Protein AF-A0A1Y1Y924-F1 (afdb_monomer)

Secondary structure (DSSP, 8-state):
--------S---HHHHHHHHHHHTGGGG----HHHHHHHHIIIIIHHHHHHHHHHHHHT----SSSSS----S-------

pLDDT: mean 79.36, std 18.45, range [46.19, 97.31]

InterPro domains:
  IPR009866 NADH:ubiquinone oxidoreductase, subunit NDUFB4 [PF07225] (6-61)

Mean predicted aligned error: 13.31 Å

Solvent-accessible surface area (backbone atoms only — not comparable to full-atom values): 5401 Å² total; per-residue (Å²): 137,92,74,84,86,74,80,79,70,84,83,51,71,68,57,56,49,53,53,49,50,66,73,48,44,75,81,74,61,72,94,40,75,68,54,47,54,48,50,46,42,63,70,42,50,46,54,52,51,50,52,53,49,47,58,69,46,65,78,51,62,88,75,78,90,77,80,93,79,73,90,72,88,80,73,80,78,83,82,128

Sequence (80 aa):
MAGHNDHSLIHDPAIDRWATMRETTYQHFRWTRRTVSLSVLYLVAIPVGLTYLAYKTHDKDFEGKGNGFTWRRDVPEKKQ

Organism: NCBI:txid1314790

Structure (mmCIF, N/CA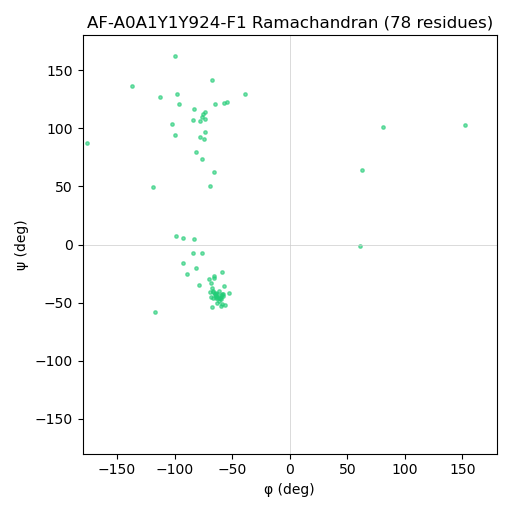/C/O backbone):
data_AF-A0A1Y1Y924-F1
#
_entry.id   AF-A0A1Y1Y924-F1
#
loop_
_atom_site.group_PDB
_atom_site.id
_atom_site.type_symbol
_atom_site.label_atom_id
_atom_site.label_alt_id
_atom_site.label_comp_id
_atom_site.label_asym_id
_atom_site.label_entity_id
_atom_site.label_seq_id
_atom_site.pdbx_PDB_ins_code
_atom_site.Cartn_x
_atom_site.Cartn_y
_atom_site.Cartn_z
_atom_site.occupancy
_atom_site.B_iso_or_equiv
_atom_site.auth_seq_id
_atom_site.auth_comp_id
_atom_site.auth_asym_id
_atom_site.auth_atom_id
_atom_site.pdbx_PDB_model_num
ATOM 1 N N . MET A 1 1 ? -4.869 3.208 -40.618 1.00 46.19 1 MET A N 1
ATOM 2 C CA . MET A 1 1 ? -4.441 4.434 -39.918 1.00 46.19 1 MET A CA 1
ATOM 3 C C . MET A 1 1 ? -3.146 4.900 -40.567 1.00 46.19 1 MET A C 1
ATOM 5 O O . MET A 1 1 ? -2.113 4.304 -40.305 1.00 46.19 1 MET A O 1
ATOM 9 N N . ALA A 1 2 ? -3.216 5.855 -41.496 1.00 56.38 2 ALA A N 1
ATOM 10 C CA . ALA A 1 2 ? -2.039 6.444 -42.135 1.00 56.38 2 ALA A CA 1
ATOM 11 C C . ALA A 1 2 ? -1.754 7.779 -41.435 1.00 56.38 2 ALA A C 1
ATOM 13 O O . ALA A 1 2 ? -2.405 8.778 -41.724 1.00 56.38 2 ALA A O 1
ATOM 14 N N . GLY A 1 3 ? -0.871 7.745 -40.437 1.00 61.31 3 GLY A N 1
ATOM 15 C CA . GLY A 1 3 ? -0.409 8.920 -39.703 1.00 61.31 3 GLY A CA 1
ATOM 16 C C . GLY A 1 3 ? 0.933 9.383 -40.255 1.00 61.31 3 GLY A C 1
ATOM 17 O O . GLY A 1 3 ? 1.840 8.577 -40.436 1.00 61.31 3 GLY A O 1
ATOM 18 N N . HIS A 1 4 ? 1.015 10.672 -40.558 1.00 62.50 4 HIS A N 1
ATOM 19 C CA . HIS A 1 4 ? 2.217 11.399 -40.947 1.00 62.50 4 HIS A CA 1
ATOM 20 C C . HIS A 1 4 ? 3.315 11.201 -39.884 1.00 62.50 4 HIS A C 1
ATOM 22 O O . HIS A 1 4 ? 3.077 11.446 -38.703 1.00 62.50 4 HIS A O 1
ATOM 28 N N . ASN A 1 5 ? 4.480 10.684 -40.293 1.00 62.69 5 ASN A N 1
ATOM 29 C CA . ASN A 1 5 ? 5.606 10.380 -39.405 1.00 62.69 5 ASN A CA 1
ATOM 30 C C . ASN A 1 5 ? 6.343 11.667 -39.004 1.00 62.69 5 ASN A C 1
ATOM 32 O O . ASN A 1 5 ? 7.450 11.931 -39.472 1.00 62.69 5 ASN A O 1
ATOM 36 N N . ASP A 1 6 ? 5.731 12.462 -38.131 1.00 61.16 6 ASP A N 1
ATOM 37 C CA . ASP A 1 6 ? 6.433 13.532 -37.433 1.00 61.16 6 ASP A CA 1
ATOM 38 C C . ASP A 1 6 ? 7.256 12.911 -36.303 1.00 61.16 6 ASP A C 1
ATOM 40 O O . ASP A 1 6 ? 6.777 12.709 -35.187 1.00 61.16 6 ASP A O 1
ATOM 44 N N . HIS A 1 7 ? 8.520 12.595 -36.587 1.00 65.69 7 HIS A N 1
ATOM 45 C CA . HIS A 1 7 ? 9.526 12.209 -35.591 1.00 65.69 7 HIS A CA 1
ATOM 46 C C . HIS A 1 7 ? 9.926 13.409 -34.701 1.00 65.69 7 HIS A C 1
ATOM 48 O O . HIS A 1 7 ? 11.103 13.730 -34.564 1.00 65.69 7 HIS A O 1
ATOM 54 N N . SER A 1 8 ? 8.947 14.124 -34.138 1.00 70.31 8 SER A N 1
ATOM 55 C CA . SER A 1 8 ? 9.156 15.321 -33.313 1.00 70.31 8 SER A CA 1
ATOM 56 C C . SER A 1 8 ? 9.512 14.990 -31.862 1.00 70.31 8 SER A C 1
ATOM 58 O O . SER A 1 8 ? 10.103 15.817 -31.167 1.00 70.31 8 SER A O 1
ATOM 60 N N . LEU A 1 9 ? 9.195 13.773 -31.409 1.00 77.69 9 LEU A N 1
ATOM 61 C CA . LEU A 1 9 ? 9.576 13.268 -30.096 1.00 77.69 9 LEU A CA 1
A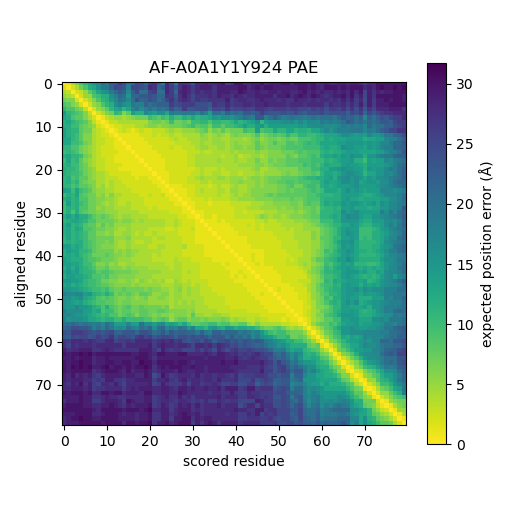TOM 62 C C . LEU A 1 9 ? 10.851 12.431 -30.183 1.00 77.69 9 LEU A C 1
ATOM 64 O O . LEU A 1 9 ? 10.910 11.399 -30.852 1.00 77.69 9 LEU A O 1
ATOM 68 N N . ILE A 1 10 ? 11.867 12.874 -29.447 1.00 82.88 10 ILE A N 1
ATOM 69 C CA . ILE A 1 10 ? 13.060 12.079 -29.177 1.00 82.88 10 ILE A CA 1
ATOM 70 C C . ILE A 1 10 ? 12.673 11.040 -28.122 1.00 82.88 10 ILE A C 1
ATOM 72 O O . ILE A 1 10 ? 12.439 11.381 -26.963 1.00 82.88 10 ILE A O 1
ATOM 76 N N . HIS A 1 11 ? 12.597 9.777 -28.533 1.00 85.81 11 HIS A N 1
ATOM 77 C CA . HIS A 1 11 ? 12.376 8.660 -27.621 1.00 85.81 11 HIS A CA 1
ATOM 78 C C . HIS A 1 11 ? 13.678 8.324 -26.895 1.00 85.81 11 HIS A C 1
ATOM 80 O O . HIS A 1 11 ? 14.606 7.765 -27.482 1.00 85.81 11 HIS A O 1
ATOM 86 N N . ASP A 1 12 ? 13.752 8.684 -25.614 1.00 90.88 12 ASP A N 1
ATOM 87 C CA . ASP A 1 12 ? 14.809 8.204 -24.732 1.00 90.88 12 ASP A CA 1
ATOM 88 C C . ASP A 1 12 ? 14.417 6.816 -24.192 1.00 90.88 12 ASP A C 1
ATOM 90 O O . ASP A 1 12 ? 13.440 6.704 -23.439 1.00 90.88 12 ASP A O 1
ATOM 94 N N . PRO A 1 13 ? 15.180 5.751 -24.503 1.00 93.00 13 PRO A N 1
ATOM 95 C CA . PRO A 1 13 ? 14.882 4.409 -24.015 1.00 93.00 13 PRO A CA 1
ATOM 96 C C . PRO A 1 13 ? 14.855 4.312 -22.483 1.00 93.00 13 PRO A C 1
ATOM 98 O O . PRO A 1 13 ? 14.232 3.395 -21.945 1.00 93.00 13 PRO A O 1
ATOM 101 N N . ALA A 1 14 ? 15.526 5.212 -21.757 1.00 93.12 14 ALA A N 1
ATOM 102 C CA . ALA A 1 14 ? 15.464 5.242 -20.300 1.00 93.12 14 ALA A CA 1
ATOM 103 C C . ALA A 1 14 ? 14.085 5.696 -19.793 1.00 93.12 14 ALA A C 1
ATOM 105 O O . ALA A 1 14 ? 13.551 5.101 -18.851 1.00 93.12 14 ALA A O 1
ATOM 106 N N . ILE A 1 15 ? 13.488 6.702 -20.439 1.00 93.31 15 ILE A N 1
ATOM 107 C CA . ILE A 1 15 ? 12.167 7.233 -20.083 1.00 93.31 15 ILE A CA 1
ATOM 108 C C . ILE A 1 15 ? 11.085 6.198 -20.394 1.00 93.31 15 ILE A C 1
ATOM 110 O O . ILE A 1 15 ? 10.255 5.908 -19.530 1.00 93.31 15 ILE A O 1
ATOM 114 N N . ASP A 1 16 ? 11.149 5.566 -21.566 1.00 93.94 16 ASP A N 1
ATOM 115 C CA . ASP A 1 16 ? 10.174 4.549 -21.978 1.00 93.94 16 ASP A CA 1
ATOM 116 C C . ASP A 1 16 ? 10.177 3.338 -21.027 1.00 93.94 16 ASP A C 1
ATOM 118 O O . ASP A 1 16 ? 9.125 2.826 -20.628 1.00 93.94 16 ASP A O 1
ATOM 122 N N . ARG A 1 17 ? 11.364 2.902 -20.577 1.00 93.75 17 ARG A N 1
ATOM 123 C CA . ARG A 1 17 ? 11.501 1.819 -19.586 1.00 93.75 17 ARG A CA 1
ATOM 124 C C . ARG A 1 17 ? 10.950 2.209 -18.221 1.00 93.75 17 ARG A C 1
ATOM 126 O O . ARG A 1 17 ? 10.313 1.383 -17.570 1.00 93.75 17 ARG A O 1
ATOM 133 N N . TRP A 1 18 ? 11.194 3.438 -17.772 1.00 94.75 18 TRP A N 1
ATOM 134 C CA . TRP A 1 18 ? 10.655 3.929 -16.504 1.00 94.75 18 TRP A CA 1
ATOM 135 C C . TRP A 1 18 ? 9.127 4.028 -16.535 1.00 94.75 18 TRP A C 1
ATOM 137 O O . TRP A 1 18 ? 8.472 3.597 -15.582 1.00 94.75 18 TRP A O 1
ATOM 147 N N . ALA A 1 19 ? 8.562 4.530 -17.637 1.00 94.50 19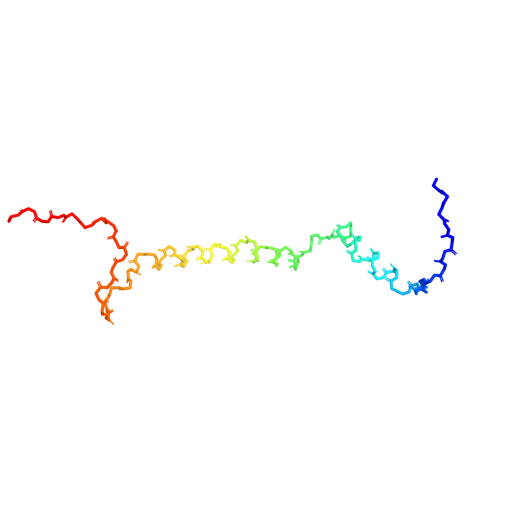 ALA A N 1
ATOM 148 C CA . ALA A 1 19 ? 7.119 4.576 -17.848 1.00 94.50 19 ALA A CA 1
ATOM 149 C C . ALA A 1 19 ? 6.525 3.161 -17.788 1.00 94.50 19 ALA A C 1
ATOM 151 O O . ALA A 1 19 ? 5.664 2.881 -16.952 1.00 94.50 19 ALA A O 1
ATOM 152 N N . THR A 1 20 ? 7.104 2.231 -18.555 1.00 94.94 20 THR A N 1
ATOM 153 C CA . THR A 1 20 ? 6.689 0.820 -18.573 1.00 94.94 20 THR A CA 1
ATOM 154 C C . THR A 1 20 ? 6.792 0.168 -17.188 1.00 94.94 20 THR A C 1
ATOM 156 O O . THR A 1 20 ? 5.888 -0.556 -16.771 1.00 94.94 20 THR A O 1
ATOM 159 N N . MET A 1 21 ? 7.869 0.423 -16.434 1.00 95.56 21 MET A N 1
ATOM 160 C CA . MET A 1 21 ? 8.049 -0.111 -15.078 1.00 95.56 21 MET A CA 1
ATOM 161 C C . MET A 1 21 ? 6.921 0.345 -14.147 1.00 95.56 21 MET A C 1
ATOM 163 O O . MET A 1 21 ? 6.344 -0.474 -13.429 1.00 95.56 21 MET A O 1
ATOM 167 N N . ARG A 1 22 ? 6.582 1.641 -14.160 1.00 95.19 22 ARG A N 1
ATOM 168 C CA . ARG A 1 22 ? 5.505 2.186 -13.321 1.00 95.19 22 ARG A CA 1
ATOM 169 C C . ARG A 1 22 ? 4.149 1.600 -13.690 1.00 95.19 22 ARG A C 1
ATOM 171 O O . ARG A 1 22 ? 3.400 1.209 -12.799 1.00 95.19 22 ARG A O 1
ATOM 178 N N . GLU A 1 23 ? 3.858 1.498 -14.980 1.00 95.44 23 GLU A N 1
ATOM 179 C CA . GLU A 1 23 ? 2.585 0.967 -15.474 1.00 95.44 23 GLU A CA 1
ATOM 180 C C . GLU A 1 23 ? 2.418 -0.529 -15.180 1.00 95.44 23 GLU A C 1
ATOM 182 O O . GLU A 1 23 ? 1.335 -0.972 -14.807 1.00 95.44 23 GLU A O 1
ATOM 187 N N . THR A 1 24 ? 3.495 -1.312 -15.264 1.00 95.50 24 THR A N 1
ATOM 188 C CA . THR A 1 24 ? 3.477 -2.770 -15.032 1.00 95.50 24 THR A CA 1
ATOM 189 C C . THR A 1 24 ? 3.794 -3.173 -13.587 1.00 95.50 24 THR A C 1
ATOM 191 O O . THR A 1 24 ? 3.880 -4.364 -13.271 1.00 95.50 24 THR A O 1
ATOM 194 N N . THR A 1 25 ? 3.934 -2.210 -12.667 1.00 94.06 25 THR A N 1
ATOM 195 C CA . THR A 1 25 ? 4.273 -2.478 -11.255 1.00 94.06 25 THR A CA 1
ATOM 196 C C . THR A 1 25 ? 3.260 -3.415 -10.581 1.00 94.06 25 THR A C 1
ATOM 198 O O . THR A 1 25 ? 3.651 -4.275 -9.792 1.00 94.06 25 THR A O 1
ATOM 201 N N . TYR A 1 26 ? 1.967 -3.314 -10.917 1.00 92.38 26 TYR A N 1
ATOM 202 C CA . TYR A 1 26 ? 0.921 -4.157 -10.321 1.00 92.38 26 TYR A CA 1
ATOM 203 C C . TYR A 1 26 ? 1.059 -5.644 -10.689 1.00 92.38 26 TYR A C 1
ATOM 205 O O . TYR A 1 26 ? 0.688 -6.502 -9.893 1.00 92.38 26 TYR A O 1
ATOM 213 N N . GLN A 1 27 ? 1.622 -5.960 -11.862 1.00 95.56 27 GLN A N 1
ATOM 214 C CA . GLN A 1 27 ? 1.803 -7.343 -12.325 1.00 95.56 27 GLN A CA 1
ATOM 215 C C . GLN A 1 27 ? 2.871 -8.076 -11.508 1.00 95.56 27 GLN A C 1
ATOM 217 O O . GLN A 1 27 ? 2.795 -9.284 -11.304 1.00 95.56 27 GLN A O 1
ATOM 222 N N . HIS A 1 28 ? 3.853 -7.331 -11.004 1.00 93.38 28 HIS A N 1
ATOM 223 C CA . HIS A 1 28 ? 4.995 -7.859 -10.262 1.00 93.38 28 HIS A CA 1
ATOM 224 C C . HIS A 1 28 ? 4.821 -7.733 -8.740 1.00 93.38 28 HIS A C 1
ATOM 226 O O . HIS A 1 28 ? 5.754 -7.995 -7.975 1.00 93.38 28 HIS A O 1
ATOM 232 N N . PHE A 1 29 ? 3.637 -7.323 -8.279 1.00 94.69 29 PHE A N 1
ATOM 233 C CA . PHE A 1 29 ? 3.354 -7.142 -6.863 1.00 94.69 29 PHE A CA 1
ATOM 234 C C . PHE A 1 29 ? 3.348 -8.479 -6.104 1.00 94.69 29 PHE A C 1
ATOM 236 O O . PHE A 1 29 ? 2.860 -9.501 -6.585 1.00 94.69 29 PHE A O 1
ATOM 243 N N . ARG A 1 30 ? 3.879 -8.470 -4.874 1.00 94.44 30 ARG A N 1
ATOM 244 C CA . ARG A 1 30 ? 3.952 -9.647 -3.997 1.00 94.44 30 ARG A CA 1
ATOM 245 C C . ARG A 1 30 ? 3.568 -9.276 -2.570 1.00 94.44 30 ARG A C 1
ATOM 247 O O . ARG A 1 30 ? 4.069 -8.296 -2.020 1.00 94.44 30 ARG A O 1
ATOM 254 N N . TRP A 1 31 ? 2.760 -10.122 -1.935 1.00 95.88 31 TRP A N 1
ATOM 255 C CA . TRP A 1 31 ? 2.445 -10.012 -0.513 1.00 95.88 31 TRP A CA 1
ATOM 256 C C . TRP A 1 31 ? 3.635 -10.455 0.339 1.00 95.88 31 TRP A C 1
ATOM 258 O O . TRP A 1 31 ? 3.858 -11.636 0.589 1.00 95.88 31 TRP A O 1
ATOM 268 N N . THR A 1 32 ? 4.422 -9.485 0.784 1.00 95.75 32 THR A N 1
ATOM 269 C CA . THR A 1 32 ? 5.496 -9.675 1.763 1.00 95.75 32 THR A CA 1
ATOM 270 C C . THR A 1 32 ? 5.019 -9.244 3.147 1.00 95.75 32 THR A C 1
ATOM 272 O O . THR A 1 32 ? 4.066 -8.477 3.269 1.00 95.75 32 THR A O 1
ATOM 275 N N . ARG A 1 33 ? 5.706 -9.670 4.215 1.00 96.12 33 ARG A N 1
ATOM 276 C CA . ARG A 1 33 ? 5.359 -9.234 5.582 1.00 96.12 33 ARG A CA 1
ATOM 277 C C . ARG A 1 33 ? 5.293 -7.708 5.698 1.00 96.12 33 ARG A C 1
ATOM 279 O O . ARG A 1 33 ? 4.347 -7.184 6.268 1.00 96.12 33 ARG A O 1
ATOM 286 N N . ARG A 1 34 ? 6.242 -6.997 5.077 1.00 95.50 34 ARG A N 1
ATOM 287 C CA . ARG A 1 34 ? 6.275 -5.528 5.065 1.00 95.50 34 ARG A CA 1
ATOM 288 C C . ARG A 1 34 ? 5.061 -4.927 4.356 1.00 95.50 34 ARG A C 1
ATOM 290 O O . ARG A 1 34 ? 4.430 -4.036 4.912 1.00 95.50 34 ARG A O 1
ATOM 297 N N . THR A 1 35 ? 4.739 -5.386 3.147 1.00 95.56 35 THR A N 1
ATOM 298 C CA . THR A 1 35 ? 3.611 -4.827 2.382 1.00 95.56 35 THR A CA 1
ATOM 299 C C . THR A 1 35 ? 2.286 -5.124 3.068 1.00 95.56 35 THR A C 1
ATOM 301 O O . THR A 1 35 ? 1.463 -4.228 3.165 1.00 95.56 35 THR A O 1
ATOM 304 N N . VAL A 1 36 ? 2.111 -6.328 3.626 1.00 96.81 36 VAL A N 1
ATOM 305 C CA . VAL A 1 36 ? 0.913 -6.688 4.400 1.00 96.81 36 VAL A CA 1
ATOM 306 C C . VAL A 1 36 ? 0.770 -5.789 5.629 1.00 96.81 36 VAL A C 1
ATOM 308 O O . VAL A 1 36 ? -0.296 -5.214 5.826 1.00 96.81 36 VAL A O 1
ATOM 311 N N . SER A 1 37 ? 1.830 -5.602 6.426 1.00 96.94 37 SER A N 1
ATOM 312 C CA . SER A 1 37 ? 1.788 -4.707 7.591 1.00 96.94 37 SER A CA 1
ATOM 313 C C . SER A 1 37 ? 1.408 -3.277 7.212 1.00 96.94 37 SER A C 1
ATOM 315 O O . SER A 1 37 ? 0.587 -2.664 7.890 1.00 96.94 37 SER A O 1
ATOM 317 N N . LEU A 1 38 ? 1.967 -2.753 6.116 1.00 96.88 38 LEU A N 1
ATOM 318 C CA . LEU A 1 38 ? 1.633 -1.415 5.628 1.00 96.88 38 LEU A CA 1
ATOM 319 C C . LEU A 1 38 ? 0.184 -1.345 5.136 1.00 96.88 38 LEU A C 1
ATOM 321 O O . LEU A 1 38 ? -0.536 -0.427 5.514 1.00 96.88 38 LEU A O 1
ATOM 325 N N . SER A 1 39 ? -0.274 -2.320 4.351 1.00 96.06 39 SER A N 1
ATOM 326 C CA . SER A 1 39 ? -1.662 -2.372 3.886 1.00 96.06 39 SER A CA 1
ATOM 327 C C . SER A 1 39 ? -2.645 -2.404 5.052 1.00 96.06 39 SER A C 1
ATOM 329 O O . SER A 1 39 ? -3.603 -1.641 5.047 1.00 96.06 39 SER A O 1
ATOM 331 N N . VAL A 1 40 ? -2.392 -3.212 6.085 1.00 96.94 40 VAL A N 1
ATOM 332 C CA . VAL A 1 40 ? -3.247 -3.264 7.282 1.00 96.94 40 VAL A CA 1
ATOM 333 C C . VAL A 1 40 ? -3.220 -1.937 8.045 1.00 96.94 40 VAL A C 1
ATOM 335 O O . VAL A 1 40 ? -4.270 -1.448 8.455 1.00 96.94 40 VAL A O 1
ATOM 338 N N . LEU A 1 41 ? -2.048 -1.315 8.202 1.00 97.00 41 LEU A N 1
ATOM 339 C CA . LEU A 1 41 ? -1.929 -0.020 8.873 1.00 97.00 41 LEU A CA 1
ATOM 340 C C . LEU A 1 41 ? -2.754 1.060 8.156 1.00 97.00 41 LEU A 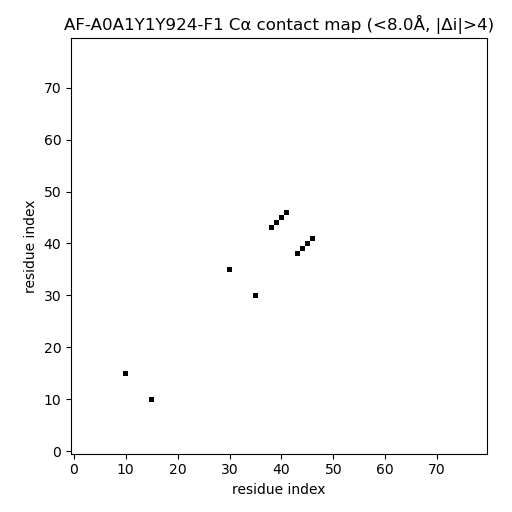C 1
ATOM 342 O O . LEU A 1 41 ? -3.580 1.724 8.778 1.00 97.00 41 LEU A O 1
ATOM 346 N N . TYR A 1 42 ? -2.559 1.218 6.847 1.00 96.94 42 TYR A N 1
ATOM 347 C CA . TYR A 1 42 ? -3.182 2.305 6.093 1.00 96.94 42 TYR A CA 1
ATOM 348 C C . TYR A 1 42 ? -4.653 2.051 5.754 1.00 96.94 42 TYR A C 1
ATOM 350 O O . TYR A 1 42 ? -5.433 2.998 5.759 1.00 96.94 42 TYR A O 1
ATOM 358 N N . LEU A 1 43 ? -5.051 0.805 5.477 1.00 96.75 43 LEU A N 1
ATOM 359 C CA . LEU A 1 43 ? -6.429 0.486 5.085 1.00 96.75 43 LEU A CA 1
ATOM 360 C C . LEU A 1 43 ? -7.344 0.176 6.271 1.00 96.75 43 LEU A C 1
ATOM 362 O O . LEU A 1 43 ? -8.551 0.348 6.149 1.00 96.75 43 LEU A O 1
ATOM 366 N N . VAL A 1 44 ? -6.802 -0.287 7.402 1.00 96.81 44 VAL A N 1
ATOM 367 C CA . VAL A 1 44 ? -7.613 -0.686 8.564 1.00 96.81 44 VAL A CA 1
ATOM 368 C C . VAL A 1 44 ? -7.314 0.193 9.765 1.00 96.81 44 VAL A C 1
ATOM 370 O O . VAL A 1 44 ? -8.219 0.848 10.275 1.00 96.81 44 VAL A O 1
ATOM 373 N N . ALA A 1 45 ? -6.059 0.248 10.215 1.00 97.31 45 ALA A N 1
ATOM 374 C CA . ALA A 1 45 ? -5.741 0.917 11.475 1.00 97.31 45 ALA A CA 1
ATOM 375 C C . ALA A 1 45 ? -6.039 2.423 11.429 1.00 97.31 45 ALA A C 1
ATOM 377 O O . ALA A 1 45 ? -6.608 2.954 12.381 1.00 97.31 45 ALA A O 1
ATOM 378 N N . ILE A 1 46 ? -5.709 3.102 10.323 1.00 96.94 46 ILE A N 1
ATOM 379 C CA . ILE A 1 46 ? -5.979 4.538 10.173 1.00 96.94 46 ILE A CA 1
ATOM 380 C C . ILE A 1 46 ? -7.485 4.828 10.082 1.00 96.94 46 ILE A C 1
ATOM 382 O O . ILE A 1 46 ? -7.950 5.617 10.906 1.00 96.94 46 ILE A O 1
ATOM 386 N N . PRO A 1 47 ? -8.278 4.213 9.177 1.00 96.19 47 PRO A N 1
ATOM 387 C CA . PRO A 1 47 ? -9.712 4.484 9.124 1.00 96.19 47 PRO A CA 1
ATOM 388 C C . PRO A 1 47 ? -10.418 4.144 10.433 1.00 96.19 47 PRO A C 1
ATOM 390 O O . PRO A 1 47 ? -11.162 4.970 10.945 1.00 96.19 47 PRO A O 1
ATOM 393 N N . VAL A 1 48 ? -10.128 2.987 11.039 1.00 96.75 48 VAL A N 1
ATOM 394 C CA . VAL A 1 48 ? -10.740 2.591 12.317 1.00 96.75 48 VAL A CA 1
ATOM 395 C C . VAL A 1 48 ? -10.343 3.546 13.439 1.00 96.75 48 VAL A C 1
ATOM 397 O O . VAL A 1 48 ? -11.203 3.971 14.207 1.00 96.75 48 VAL A O 1
ATOM 400 N N . GLY A 1 49 ? -9.065 3.922 13.527 1.00 95.44 49 GLY A N 1
ATOM 401 C CA . GLY A 1 49 ? -8.583 4.873 14.524 1.00 95.44 49 GLY A CA 1
ATOM 402 C C . GLY A 1 49 ? -9.242 6.244 14.381 1.00 95.44 49 GLY A C 1
ATOM 403 O O . GLY A 1 49 ? -9.718 6.799 15.370 1.00 95.44 49 GLY A O 1
ATOM 404 N N . LEU A 1 50 ? -9.333 6.763 13.152 1.00 94.88 50 LEU A N 1
ATOM 405 C CA . LEU A 1 50 ? -10.002 8.032 12.860 1.00 94.88 50 LEU A CA 1
ATOM 406 C C . LEU A 1 50 ? -11.497 7.967 13.161 1.00 94.88 50 LEU A C 1
ATOM 408 O O . LEU A 1 50 ? -12.012 8.860 13.821 1.00 94.88 50 LEU A O 1
ATOM 412 N N . THR A 1 51 ? -12.187 6.912 12.734 1.00 93.31 51 THR A N 1
ATOM 413 C CA . THR A 1 51 ? -13.614 6.719 12.999 1.00 93.31 51 THR A CA 1
ATOM 414 C C . THR A 1 51 ? -13.893 6.589 14.496 1.00 93.31 51 THR A C 1
ATOM 416 O O . THR A 1 51 ? -14.819 7.213 15.002 1.00 93.31 51 THR A O 1
ATOM 419 N N . TYR A 1 52 ? -13.074 5.838 15.234 1.00 93.44 52 TYR A N 1
ATOM 420 C CA . TYR A 1 52 ? -13.205 5.711 16.684 1.00 93.44 52 TYR A CA 1
ATOM 421 C C . TYR A 1 52 ? -12.993 7.048 17.401 1.00 93.44 52 TYR A C 1
ATOM 423 O O . TYR A 1 52 ? -13.781 7.416 18.273 1.00 93.44 52 TYR A O 1
ATOM 431 N N . LEU A 1 53 ? -11.950 7.795 17.021 1.00 91.19 53 LEU A N 1
ATOM 432 C CA . LEU A 1 53 ? -11.717 9.137 17.550 1.00 91.19 53 LEU A CA 1
ATOM 433 C C . LEU A 1 53 ? -12.883 10.062 17.215 1.00 91.19 53 LEU A C 1
ATOM 435 O O . LEU A 1 53 ? -13.379 10.721 18.122 1.00 91.19 53 LEU A O 1
ATOM 439 N N . ALA A 1 54 ? -13.350 10.048 15.965 1.00 88.25 54 ALA A N 1
ATOM 440 C CA . ALA A 1 54 ? -14.477 10.842 15.504 1.00 88.25 54 ALA A CA 1
ATOM 441 C C . ALA A 1 54 ? -15.720 10.566 16.351 1.00 88.25 54 ALA A C 1
ATOM 443 O O . ALA A 1 54 ? -16.247 11.514 16.919 1.00 88.25 54 ALA A O 1
ATOM 444 N N . TYR A 1 55 ? -16.123 9.303 16.536 1.00 86.88 55 TYR A N 1
ATOM 445 C CA . TYR A 1 55 ? -17.258 8.943 17.396 1.00 86.88 55 TYR A CA 1
ATOM 446 C C . TYR A 1 55 ? -17.057 9.384 18.847 1.00 86.88 55 TYR A C 1
ATOM 448 O O . TYR A 1 55 ? -17.955 9.971 19.441 1.00 86.88 55 TYR A O 1
ATOM 456 N N . LYS A 1 56 ? -15.859 9.194 19.410 1.00 85.00 56 LYS A N 1
ATOM 457 C CA . LYS A 1 56 ? -15.547 9.635 20.779 1.00 85.00 56 LYS A CA 1
ATOM 458 C C . LYS A 1 56 ? -15.567 11.161 20.938 1.00 85.00 56 LYS A C 1
ATOM 460 O O . LYS A 1 56 ? -15.759 11.662 22.045 1.00 85.00 56 LYS A O 1
ATOM 465 N N . THR A 1 57 ? -15.297 11.907 19.871 1.00 80.31 57 THR A N 1
ATOM 466 C CA . THR A 1 57 ? -15.363 13.374 19.856 1.00 80.31 57 THR A CA 1
ATOM 467 C C . THR A 1 57 ? -16.711 13.912 19.396 1.00 80.31 57 THR A C 1
ATOM 469 O O . THR A 1 57 ? -16.976 15.078 19.636 1.00 80.31 57 THR A O 1
ATOM 472 N N . HIS A 1 58 ? -17.561 13.096 18.771 1.00 66.69 58 HIS A N 1
ATOM 473 C CA . HIS A 1 58 ? -18.851 13.531 18.236 1.00 66.69 58 HIS A CA 1
ATOM 474 C C . HIS A 1 58 ? -19.839 13.894 19.352 1.00 66.69 58 HIS A C 1
ATOM 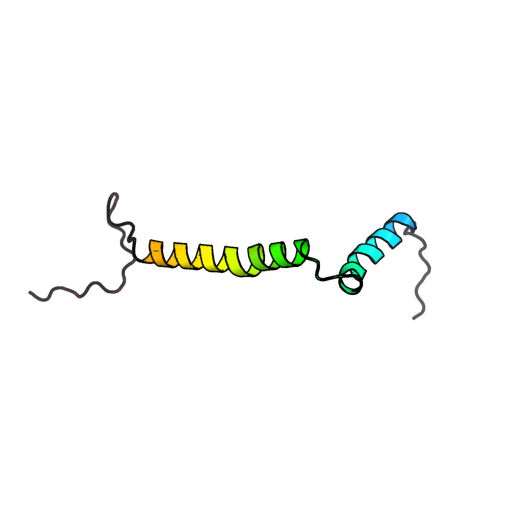476 O O . HIS A 1 58 ? -20.612 14.831 19.196 1.00 66.69 58 HIS A O 1
ATOM 482 N N . ASP A 1 59 ? -19.751 13.206 20.496 1.00 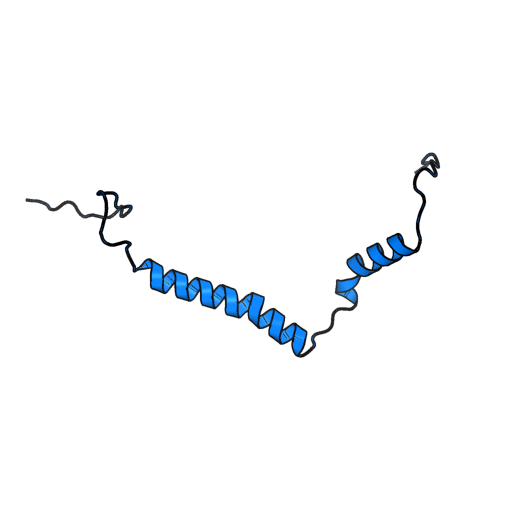58.88 59 ASP A N 1
ATOM 483 C CA . ASP A 1 59 ? -20.511 13.532 21.714 1.00 58.88 59 ASP A CA 1
ATOM 484 C C . ASP A 1 59 ? -19.838 14.615 22.564 1.00 58.88 59 ASP A C 1
ATOM 486 O O . ASP A 1 59 ? -20.410 15.106 23.537 1.00 58.88 59 ASP A O 1
ATOM 490 N N . LYS A 1 60 ? -18.610 15.012 22.208 1.00 57.28 60 LYS A N 1
ATOM 491 C CA . LYS A 1 60 ? -18.033 16.243 22.732 1.00 57.28 60 LYS A CA 1
ATOM 492 C C . LYS A 1 60 ? -18.609 17.361 21.893 1.00 57.28 60 LYS A C 1
ATOM 494 O O . LYS A 1 60 ? -17.958 17.8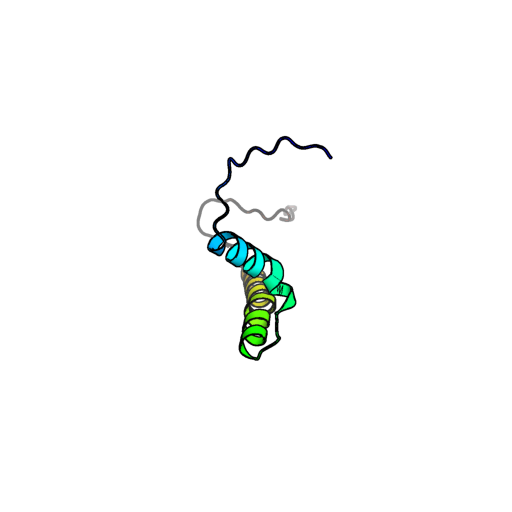87 20.990 1.00 57.28 60 LYS A O 1
ATOM 499 N N . ASP A 1 61 ? -19.842 17.721 22.227 1.00 57.19 61 ASP A N 1
ATOM 500 C CA . ASP A 1 61 ? -20.286 19.084 22.032 1.00 57.19 61 ASP A CA 1
ATOM 501 C C . ASP A 1 61 ? -19.102 19.990 22.389 1.00 57.19 61 ASP A C 1
ATOM 503 O O . ASP A 1 61 ? -18.463 19.840 23.438 1.00 57.19 61 ASP A O 1
ATOM 507 N N . PHE A 1 62 ? -18.777 20.921 21.499 1.00 54.00 62 PHE A N 1
ATOM 508 C CA . PHE A 1 62 ? -18.017 22.113 21.849 1.00 54.00 62 PHE A CA 1
ATOM 509 C C . PHE A 1 62 ? -18.891 22.946 22.799 1.00 54.00 62 PHE A C 1
ATOM 511 O O . PHE A 1 62 ? -19.347 24.043 22.481 1.00 54.00 62 PHE A O 1
ATOM 518 N N . GLU A 1 63 ? -19.204 22.357 23.949 1.00 58.50 63 GLU A N 1
ATOM 519 C CA . GLU A 1 63 ? -20.067 22.867 24.982 1.00 58.50 63 GLU A CA 1
ATOM 520 C C . GLU A 1 63 ? -19.286 23.963 25.690 1.00 58.50 63 GLU A C 1
ATOM 522 O O . GLU A 1 63 ? -18.507 23.744 26.612 1.00 58.50 63 GLU A O 1
ATOM 527 N N . GLY A 1 64 ? -19.480 25.170 25.169 1.00 57.03 64 GLY A N 1
ATOM 528 C CA . GLY A 1 64 ? -19.317 26.406 25.904 1.00 57.03 64 GLY A CA 1
ATOM 529 C C . GLY A 1 64 ? -17.884 26.897 26.048 1.00 57.03 64 GLY A C 1
ATOM 530 O O . GLY A 1 64 ? -17.185 26.558 26.998 1.00 57.03 64 GLY A O 1
ATOM 531 N N . LYS A 1 65 ? -17.530 27.882 25.217 1.00 49.06 65 LYS A N 1
ATOM 532 C CA . LYS A 1 65 ? -17.226 29.237 25.719 1.00 49.06 65 LYS A CA 1
ATOM 533 C C . LYS A 1 65 ? -16.945 30.187 24.559 1.00 49.06 65 LYS A C 1
ATOM 535 O O . LYS A 1 65 ? -15.808 30.394 24.159 1.00 49.06 65 LYS A O 1
ATOM 540 N N . GLY A 1 66 ? -18.010 30.786 24.045 1.00 53.34 66 GLY A N 1
ATOM 541 C CA . GLY A 1 66 ? -17.910 31.907 23.126 1.00 53.34 66 GLY A CA 1
ATOM 542 C C . GLY A 1 66 ? -19.113 31.969 22.204 1.00 53.34 66 GLY A C 1
ATOM 543 O O . GLY A 1 66 ? -19.169 31.258 21.213 1.00 53.34 66 GLY A O 1
ATOM 544 N N . ASN A 1 67 ? -20.037 32.884 22.501 1.00 48.12 67 ASN A N 1
ATOM 545 C CA . ASN A 1 67 ? -20.967 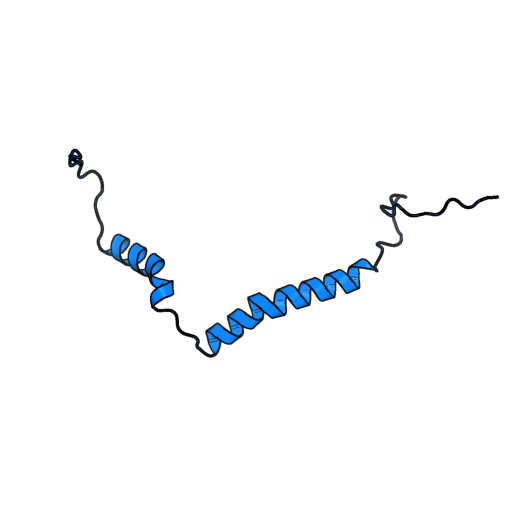33.454 21.522 1.00 48.12 67 ASN A CA 1
ATOM 546 C C . ASN A 1 67 ? -21.955 32.471 20.852 1.00 48.12 67 ASN A C 1
ATOM 548 O O . ASN A 1 67 ? -21.963 32.308 19.640 1.00 48.12 67 ASN A O 1
ATOM 552 N N . GLY A 1 68 ? -22.851 31.887 21.660 1.00 51.38 68 GLY A N 1
ATOM 553 C CA . GLY A 1 68 ? -24.281 31.682 21.341 1.00 51.38 68 GLY A CA 1
ATOM 554 C C . GLY A 1 68 ? -24.695 30.818 20.141 1.00 51.38 68 GLY A C 1
ATOM 555 O O . GLY A 1 68 ? -25.891 30.654 19.920 1.00 51.38 68 GLY A O 1
ATOM 556 N N . PHE A 1 69 ? -23.768 30.262 19.369 1.00 47.78 69 PHE A N 1
ATOM 557 C CA . PHE A 1 69 ? -24.093 29.553 18.140 1.00 47.78 69 PHE A CA 1
ATOM 558 C C . PHE A 1 69 ? -24.041 28.041 18.364 1.00 47.78 69 PHE A C 1
ATOM 560 O O . PHE A 1 69 ? -22.972 27.445 18.478 1.00 47.78 69 PHE A O 1
ATOM 567 N N . THR A 1 70 ? -25.219 27.426 18.464 1.00 55.25 70 THR A N 1
ATOM 568 C CA . THR A 1 70 ? -25.377 25.976 18.624 1.00 55.25 70 THR A CA 1
ATOM 569 C C . THR A 1 70 ? -26.015 25.403 17.358 1.00 55.25 70 THR A C 1
ATOM 571 O O . THR A 1 70 ? -27.045 25.889 16.903 1.00 55.25 70 THR A O 1
ATOM 574 N N . TRP A 1 71 ? -25.397 24.381 16.758 1.00 55.72 71 TRP A N 1
ATOM 575 C CA . TRP A 1 71 ? -25.888 23.716 15.536 1.00 55.72 71 TRP A CA 1
A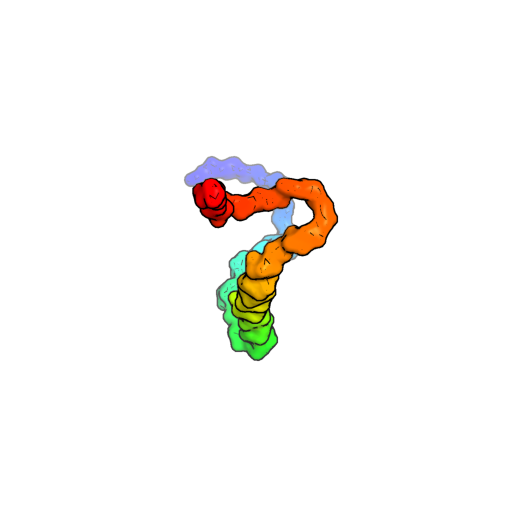TOM 576 C C . TRP A 1 71 ? -26.949 22.631 15.806 1.00 55.72 71 TRP A C 1
ATOM 578 O O . TRP A 1 71 ? -27.366 21.921 14.889 1.00 55.72 71 TRP A O 1
ATOM 588 N N . ARG A 1 72 ? -27.379 22.464 17.064 1.00 54.72 72 ARG A N 1
ATOM 589 C CA . ARG A 1 72 ? -28.325 21.419 17.469 1.00 54.72 72 ARG A CA 1
ATOM 590 C C . ARG A 1 72 ? -29.737 21.809 17.002 1.00 54.72 72 ARG A C 1
ATOM 592 O O . ARG A 1 72 ? -30.302 22.774 17.504 1.00 54.72 72 ARG A O 1
ATOM 599 N N . ARG A 1 73 ? -30.305 21.073 16.037 1.00 61.19 73 ARG A N 1
ATOM 600 C CA . ARG A 1 73 ? -31.660 21.321 15.491 1.00 61.19 73 ARG A CA 1
ATOM 601 C C . ARG A 1 73 ? -32.804 20.866 16.408 1.00 61.19 73 ARG A C 1
ATOM 603 O O . ARG A 1 73 ? -33.950 21.206 16.143 1.00 61.19 73 ARG A O 1
ATOM 610 N N . ASP A 1 74 ? -32.494 20.175 17.504 1.00 61.69 74 ASP A N 1
ATOM 611 C CA . ASP A 1 74 ? -33.487 19.437 18.291 1.00 61.69 74 ASP A CA 1
ATOM 612 C C . ASP A 1 74 ? -33.590 19.963 19.731 1.00 61.69 74 ASP A C 1
ATOM 614 O O . ASP A 1 74 ? -33.508 19.204 20.696 1.00 61.69 74 ASP A O 1
ATOM 618 N N . VAL A 1 75 ? -33.732 21.281 19.906 1.00 61.94 75 VAL A N 1
ATOM 619 C CA . VAL A 1 75 ? -34.095 21.847 21.215 1.00 61.94 75 VAL A CA 1
ATOM 620 C C . VAL A 1 75 ? -35.622 21.789 21.338 1.00 61.94 75 VAL A C 1
ATOM 622 O O . VAL A 1 75 ? -36.292 22.573 20.665 1.00 61.94 75 VAL A O 1
ATOM 625 N N . PRO A 1 76 ? -36.212 20.892 22.157 1.00 57.28 76 PRO A N 1
ATOM 626 C CA . PRO A 1 76 ? -37.647 20.928 22.388 1.00 57.28 76 PRO A CA 1
ATOM 627 C C . PRO A 1 76 ? -37.997 22.228 23.116 1.00 57.28 76 PRO A C 1
ATOM 629 O O . PRO A 1 76 ? -37.485 22.519 24.202 1.00 57.28 76 PRO A O 1
ATOM 632 N N . GLU A 1 77 ? -38.854 23.020 22.476 1.00 61.53 77 GLU A N 1
ATOM 633 C CA . GLU A 1 77 ? -39.403 24.255 23.017 1.00 61.53 77 GLU A CA 1
ATOM 634 C C . GLU A 1 77 ? -40.104 23.952 24.347 1.00 61.53 77 GLU A C 1
ATOM 636 O O . GLU A 1 77 ? -40.992 23.098 24.434 1.00 61.53 77 GLU A O 1
ATOM 641 N N . LYS A 1 78 ? -39.663 24.615 25.417 1.00 54.34 78 LYS A N 1
ATOM 642 C CA . LYS A 1 78 ? -40.228 24.416 26.751 1.00 54.34 78 LYS A CA 1
ATOM 643 C C . LYS A 1 78 ? -41.605 25.082 26.772 1.00 54.34 78 LYS A C 1
ATOM 645 O O . LYS A 1 78 ? -41.690 26.307 26.752 1.00 54.34 78 LYS A O 1
ATOM 650 N N . LYS A 1 79 ? -42.682 24.289 26.788 1.00 50.88 79 LYS A N 1
ATOM 651 C CA . LYS A 1 79 ? -44.033 24.804 27.039 1.00 50.88 79 LYS A CA 1
ATOM 652 C C . LYS A 1 79 ? -44.188 25.162 28.521 1.00 50.88 79 LYS A C 1
ATOM 654 O O . LYS A 1 79 ? -44.218 24.250 29.339 1.00 50.88 79 LYS A O 1
ATOM 659 N N . GLN A 1 80 ? -44.360 26.470 28.735 1.00 48.06 80 GLN A N 1
ATOM 660 C CA . GLN A 1 80 ? -44.933 27.200 29.881 1.00 48.06 80 GLN A CA 1
ATOM 661 C C . GLN A 1 80 ? -44.242 27.040 31.237 1.00 48.06 80 GLN A C 1
ATOM 663 O O . GLN A 1 80 ? -44.327 25.957 31.849 1.00 48.06 80 GLN A O 1
#

Radius of gyration: 28.28 Å; Cα contacts (8 Å, |Δi|>4): 6; chains: 1; bounding box: 60×44×72 Å

Foldseek 3Di:
DDDDPPPVDDDDVVVVVVVVCVVCVVVVDDDDPVVVVVCCCVVPVVVVVVVVVCVVCVVVDPPDDDDDDDPDPDDPDDDD